Protein AF-A0A949Z876-F1 (afdb_monomer_lite)

Foldseek 3Di:
DPPPLPPQQQDDQVVLDGDPLLVVLADPVLVVVLVVVCVVVVHRSSVVLVVLLVVLCVVPVVDDDDPVCPSVSSRVSSVVVCVVCVVVPPPPPPPPDDDDD

pLDDT: mean 77.96, std 17.83, range [33.5, 93.94]

Structure (mmCIF, N/CA/C/O backbone):
data_AF-A0A949Z876-F1
#
_entry.id   AF-A0A949Z876-F1
#
loop_
_atom_site.group_PDB
_atom_site.id
_atom_site.type_symbol
_atom_site.label_atom_id
_atom_site.label_alt_id
_atom_site.label_comp_id
_atom_site.label_asym_id
_atom_site.label_entity_id
_atom_site.label_seq_id
_atom_site.pdbx_PDB_ins_code
_atom_site.Cartn_x
_atom_site.Cartn_y
_atom_site.Cartn_z
_atom_site.occupancy
_atom_site.B_iso_or_equiv
_atom_site.auth_seq_id
_atom_site.auth_comp_id
_atom_site.auth_asym_id
_atom_site.auth_atom_id
_atom_site.pdbx_PDB_model_num
ATOM 1 N N . MET A 1 1 ? 30.535 0.740 5.023 1.00 33.50 1 MET A N 1
ATOM 2 C CA . MET A 1 1 ? 29.567 -0.010 5.847 1.00 33.50 1 MET A CA 1
ATOM 3 C C . MET A 1 1 ? 28.270 -0.064 5.057 1.00 33.50 1 MET A C 1
ATOM 5 O O . MET A 1 1 ? 27.733 1.008 4.809 1.00 33.50 1 MET A O 1
ATOM 9 N N . PRO A 1 2 ? 27.816 -1.220 4.551 1.00 42.25 2 PRO A N 1
ATOM 10 C CA . PRO A 1 2 ? 26.467 -1.315 4.009 1.00 42.25 2 PRO A CA 1
ATOM 11 C C . PRO A 1 2 ? 25.496 -1.314 5.196 1.00 42.25 2 PRO A C 1
ATOM 13 O O . PRO A 1 2 ? 25.630 -2.136 6.100 1.00 42.25 2 PRO A O 1
ATOM 16 N N . ASN A 1 3 ? 24.589 -0.339 5.249 1.00 41.75 3 ASN A N 1
ATOM 17 C CA . ASN A 1 3 ? 23.532 -0.308 6.257 1.00 41.75 3 ASN A CA 1
ATOM 18 C C . ASN A 1 3 ? 22.628 -1.528 6.053 1.00 41.75 3 ASN A C 1
ATOM 20 O O . ASN A 1 3 ? 22.032 -1.685 4.988 1.00 41.75 3 ASN A O 1
ATOM 24 N N . SER A 1 4 ? 22.519 -2.369 7.078 1.00 44.03 4 SER A N 1
ATOM 25 C CA . SER A 1 4 ? 21.671 -3.566 7.139 1.00 44.03 4 SER A CA 1
ATOM 26 C C . SER A 1 4 ? 20.159 -3.272 7.178 1.00 44.03 4 SER A C 1
ATOM 28 O O . SER A 1 4 ? 19.417 -4.013 7.807 1.00 44.03 4 SER A O 1
ATOM 30 N N . ASP A 1 5 ? 19.686 -2.219 6.509 1.00 48.66 5 ASP A N 1
ATOM 31 C CA . ASP A 1 5 ? 18.272 -1.798 6.523 1.00 48.66 5 ASP A CA 1
ATOM 32 C C . ASP A 1 5 ? 17.513 -2.189 5.233 1.00 48.66 5 ASP A C 1
ATOM 34 O O . ASP A 1 5 ? 16.343 -1.879 5.046 1.00 48.66 5 ASP A O 1
ATOM 38 N N . GLN A 1 6 ? 18.172 -2.897 4.307 1.00 49.5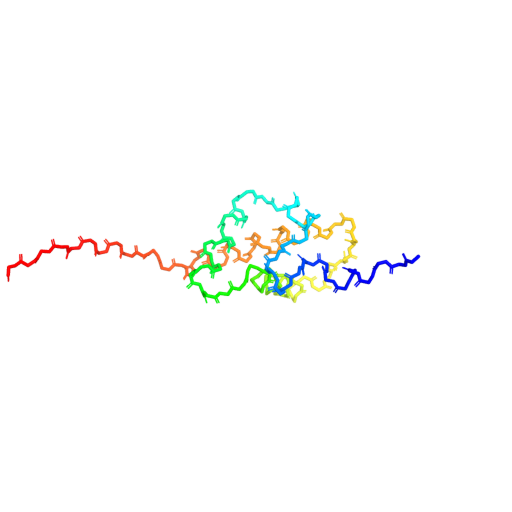6 6 GLN A N 1
ATOM 39 C CA . GLN A 1 6 ? 17.613 -3.240 2.989 1.00 49.56 6 GLN A CA 1
ATOM 40 C C . GLN A 1 6 ? 16.762 -4.523 2.946 1.00 49.56 6 GLN A C 1
ATOM 42 O O . GLN A 1 6 ? 16.318 -4.915 1.869 1.00 49.56 6 GLN A O 1
ATOM 47 N N . THR A 1 7 ? 16.495 -5.202 4.065 1.00 57.09 7 THR A N 1
ATOM 48 C CA . THR A 1 7 ? 15.725 -6.465 4.038 1.00 57.09 7 THR A CA 1
ATOM 49 C C . THR A 1 7 ? 14.209 -6.284 4.010 1.00 57.09 7 THR A C 1
ATOM 51 O O . THR A 1 7 ? 13.490 -7.267 3.827 1.00 57.09 7 THR A O 1
ATOM 54 N N . HIS A 1 8 ? 13.698 -5.056 4.147 1.00 68.56 8 HIS A N 1
ATOM 55 C CA . HIS A 1 8 ? 12.259 -4.800 4.194 1.00 68.56 8 HIS A CA 1
ATOM 56 C C . HIS A 1 8 ? 11.824 -3.781 3.128 1.00 68.56 8 HIS A C 1
ATOM 58 O O . HIS A 1 8 ? 11.627 -2.605 3.435 1.00 68.56 8 HIS A O 1
ATOM 64 N N . PRO A 1 9 ? 11.619 -4.210 1.866 1.00 77.06 9 PRO A N 1
ATOM 65 C CA . PRO A 1 9 ? 11.317 -3.301 0.754 1.00 77.06 9 PRO A CA 1
ATOM 66 C C . PRO A 1 9 ? 10.008 -2.520 0.946 1.00 77.06 9 PRO A C 1
ATOM 68 O O . PRO A 1 9 ? 9.848 -1.434 0.401 1.00 77.06 9 PRO A O 1
ATOM 71 N N . LEU A 1 10 ? 9.082 -3.040 1.758 1.00 81.50 10 LEU A N 1
ATOM 72 C CA . LEU A 1 10 ? 7.821 -2.372 2.086 1.00 81.50 10 LEU A CA 1
ATOM 73 C C . LEU A 1 10 ? 7.933 -1.377 3.251 1.00 81.50 10 LEU A C 1
ATOM 75 O O . LEU A 1 10 ? 7.125 -0.454 3.318 1.00 81.50 10 LEU A O 1
ATOM 79 N N . GLY A 1 11 ? 8.913 -1.529 4.145 1.00 84.19 11 GLY A N 1
ATOM 80 C CA . GLY A 1 11 ? 9.056 -0.726 5.363 1.00 84.19 11 GLY A CA 1
ATOM 81 C C . GLY A 1 11 ? 9.204 -1.559 6.636 1.00 84.19 11 GLY A C 1
ATOM 82 O O . GLY A 1 11 ? 9.248 -2.788 6.590 1.00 84.19 11 GLY A O 1
ATOM 83 N N . ASP A 1 12 ? 9.266 -0.886 7.779 1.00 83.56 12 ASP A N 1
ATOM 84 C CA . ASP A 1 12 ? 9.546 -1.505 9.072 1.00 83.56 12 ASP A CA 1
ATOM 85 C C . ASP A 1 12 ? 8.269 -1.969 9.789 1.00 83.56 12 ASP A C 1
ATOM 87 O O . ASP A 1 12 ? 7.446 -1.173 10.248 1.00 83.56 12 ASP A O 1
ATOM 91 N N . GLU A 1 13 ? 8.102 -3.289 9.911 1.00 78.00 13 GLU A N 1
ATOM 92 C CA . GLU A 1 13 ? 6.911 -3.878 10.527 1.00 78.00 13 GLU A CA 1
ATOM 93 C C . GLU A 1 13 ? 6.829 -3.584 12.026 1.00 78.00 13 GLU A C 1
ATOM 95 O O . GLU A 1 13 ? 5.727 -3.506 12.565 1.00 78.00 13 GLU A O 1
ATOM 100 N N . GLN A 1 14 ? 7.953 -3.397 12.724 1.00 78.88 14 GLN A N 1
ATOM 101 C CA . GLN A 1 14 ? 7.938 -3.146 14.164 1.00 78.88 14 GLN A CA 1
ATOM 102 C C . GLN A 1 14 ? 7.252 -1.811 14.482 1.00 78.88 14 GLN A C 1
ATOM 104 O O . GLN A 1 14 ? 6.382 -1.768 15.355 1.00 78.88 14 GLN A O 1
ATOM 109 N N . THR A 1 15 ? 7.584 -0.777 13.715 1.00 82.38 15 THR A N 1
ATOM 110 C CA . THR A 1 15 ? 7.085 0.599 13.832 1.00 82.38 15 THR A CA 1
ATOM 111 C C . THR A 1 15 ? 5.859 0.895 12.963 1.00 82.38 15 THR A C 1
ATOM 113 O O . THR A 1 15 ? 5.284 1.973 13.080 1.00 82.38 15 THR A O 1
ATOM 116 N N . ASP A 1 16 ? 5.431 -0.055 12.125 1.00 86.56 16 ASP A N 1
ATOM 117 C CA . ASP A 1 16 ? 4.382 0.128 11.106 1.00 86.56 16 ASP A CA 1
ATOM 118 C C . ASP A 1 16 ? 4.672 1.293 10.137 1.00 86.56 16 ASP A C 1
ATOM 120 O O . ASP A 1 16 ? 3.769 1.969 9.634 1.00 86.56 16 ASP A O 1
ATOM 124 N N . GLN A 1 17 ? 5.959 1.543 9.882 1.00 86.88 17 GLN A N 1
ATOM 125 C CA . GLN A 1 17 ? 6.415 2.631 9.031 1.00 86.88 17 GLN A CA 1
ATOM 126 C C . GLN A 1 17 ? 6.637 2.132 7.603 1.00 86.88 17 GLN A C 1
ATOM 128 O O . GLN A 1 17 ? 7.541 1.345 7.336 1.00 86.88 17 GLN A O 1
ATOM 133 N N . ILE A 1 18 ? 5.833 2.632 6.665 1.00 87.31 18 ILE A N 1
ATOM 134 C CA . ILE A 1 18 ? 5.993 2.343 5.235 1.00 87.31 18 ILE A CA 1
ATOM 135 C C . ILE A 1 18 ? 7.301 2.966 4.731 1.00 87.31 18 ILE A C 1
ATOM 137 O O . ILE A 1 18 ? 7.623 4.105 5.077 1.00 87.31 18 ILE A O 1
ATOM 141 N N . ASN A 1 19 ? 8.047 2.223 3.907 1.00 86.62 19 ASN A N 1
ATOM 142 C CA . ASN A 1 19 ? 9.260 2.722 3.266 1.00 86.62 19 ASN A CA 1
ATOM 143 C C . ASN A 1 19 ? 8.930 4.008 2.477 1.00 86.62 19 ASN A C 1
ATOM 145 O O . ASN A 1 19 ? 7.971 3.995 1.702 1.00 86.62 19 ASN A O 1
ATOM 149 N N . PRO A 1 20 ? 9.700 5.103 2.623 1.00 84.69 20 PRO A N 1
ATOM 150 C CA . PRO A 1 20 ? 9.417 6.367 1.943 1.00 84.69 20 PRO A CA 1
ATOM 151 C C . PRO A 1 20 ? 9.257 6.240 0.425 1.00 84.69 20 PRO A C 1
ATOM 153 O O . PRO A 1 20 ? 8.364 6.863 -0.135 1.00 84.69 20 PRO A O 1
ATOM 156 N N . ALA A 1 21 ? 10.057 5.397 -0.235 1.00 83.56 21 ALA A N 1
ATOM 157 C CA . ALA A 1 21 ? 9.967 5.181 -1.681 1.00 83.56 21 ALA A CA 1
ATOM 158 C C . ALA A 1 21 ? 8.659 4.483 -2.089 1.00 83.56 21 ALA A C 1
ATOM 160 O O . ALA A 1 21 ? 8.108 4.743 -3.154 1.00 83.56 21 ALA A O 1
ATOM 161 N N . VAL A 1 22 ? 8.134 3.612 -1.222 1.00 86.38 22 VAL A N 1
ATOM 162 C CA . VAL A 1 22 ? 6.821 2.989 -1.420 1.00 86.38 22 VAL A CA 1
ATOM 163 C C . VAL A 1 22 ? 5.718 3.997 -1.137 1.00 86.38 22 VAL A C 1
ATOM 165 O O . VAL A 1 22 ? 4.785 4.103 -1.923 1.00 86.38 22 VAL A O 1
ATOM 168 N N . ALA A 1 23 ? 5.831 4.757 -0.046 1.00 87.75 23 ALA A N 1
ATOM 169 C CA . ALA A 1 23 ? 4.851 5.770 0.328 1.00 87.75 23 ALA A CA 1
ATOM 170 C C . ALA A 1 23 ? 4.696 6.860 -0.747 1.00 87.75 23 ALA A C 1
ATOM 172 O O . ALA A 1 23 ? 3.570 7.264 -1.012 1.00 87.75 23 ALA A O 1
ATOM 173 N N . ASP A 1 24 ? 5.791 7.276 -1.391 1.00 87.75 24 ASP A N 1
ATOM 174 C CA . ASP A 1 24 ? 5.794 8.231 -2.511 1.00 87.75 24 ASP A CA 1
ATOM 175 C C . ASP A 1 24 ? 5.061 7.683 -3.750 1.00 87.75 24 ASP A C 1
ATOM 177 O O .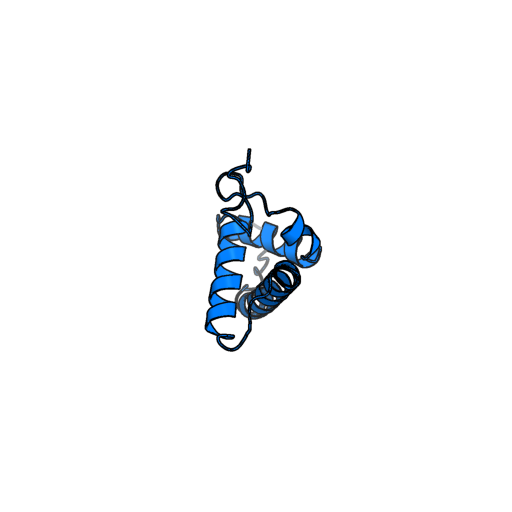 ASP A 1 24 ? 4.349 8.405 -4.443 1.00 87.75 24 ASP A O 1
ATOM 181 N N . GLY A 1 25 ? 5.157 6.369 -3.983 1.00 86.56 25 GLY A N 1
ATOM 182 C CA . GLY A 1 25 ? 4.425 5.685 -5.049 1.00 86.56 25 GLY A CA 1
ATOM 183 C C . GLY A 1 25 ? 2.930 5.491 -4.770 1.00 86.56 25 GLY A C 1
ATOM 184 O O . GLY A 1 25 ? 2.173 5.194 -5.697 1.00 86.56 25 GLY A O 1
ATOM 185 N N . LEU A 1 26 ? 2.478 5.643 -3.521 1.00 91.31 26 LEU A N 1
ATOM 186 C CA . LEU A 1 26 ? 1.075 5.490 -3.140 1.00 91.31 26 LEU A CA 1
ATOM 187 C C . LEU A 1 26 ? 0.315 6.812 -3.244 1.00 91.31 26 LEU A C 1
ATOM 189 O O . LEU A 1 26 ? 0.794 7.884 -2.887 1.00 91.31 26 LEU A O 1
ATOM 193 N N . THR A 1 27 ? -0.939 6.731 -3.676 1.00 92.31 27 THR A N 1
ATOM 194 C CA . THR A 1 27 ? -1.819 7.903 -3.686 1.00 92.31 27 THR A CA 1
ATOM 195 C C . THR A 1 27 ? -2.268 8.278 -2.265 1.00 92.31 27 THR A C 1
ATOM 197 O O . THR A 1 27 ? -2.390 7.407 -1.396 1.00 92.31 27 THR A O 1
ATOM 200 N N . PRO A 1 28 ? -2.628 9.551 -2.009 1.00 91.62 28 PRO A N 1
ATOM 201 C CA . PRO A 1 28 ? -3.175 9.960 -0.714 1.00 91.62 28 PRO A CA 1
ATOM 202 C C . PRO A 1 28 ? -4.412 9.151 -0.292 1.00 91.62 28 PRO A C 1
ATOM 204 O O . PRO A 1 28 ? -4.558 8.799 0.877 1.00 91.62 28 PRO A O 1
ATOM 207 N N . ALA A 1 29 ? -5.274 8.792 -1.251 1.00 89.88 29 ALA A N 1
ATOM 208 C CA . ALA A 1 29 ? -6.462 7.976 -1.004 1.00 89.88 29 ALA A CA 1
ATOM 209 C C . ALA A 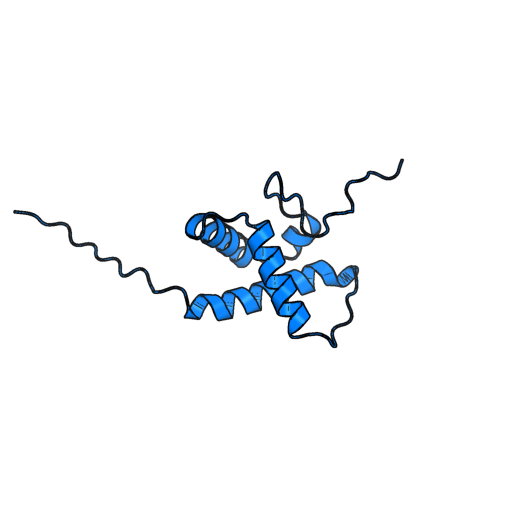1 29 ? -6.109 6.553 -0.535 1.00 89.88 29 ALA A C 1
ATOM 211 O O . ALA A 1 29 ? -6.766 6.009 0.351 1.00 89.88 29 ALA A O 1
ATOM 212 N N . GLN A 1 30 ? -5.049 5.965 -1.090 1.00 92.38 30 GLN A N 1
ATOM 213 C CA . GLN A 1 30 ? -4.539 4.659 -0.677 1.00 92.38 30 GLN A CA 1
ATOM 214 C C . GLN A 1 30 ? -3.953 4.687 0.737 1.00 92.38 30 GLN A C 1
ATOM 216 O O . GLN A 1 30 ? -4.237 3.798 1.539 1.00 92.38 30 GLN A O 1
ATOM 221 N N . LEU A 1 31 ? -3.186 5.726 1.077 1.00 91.69 31 LEU A N 1
ATOM 222 C CA . LEU A 1 31 ? -2.631 5.905 2.424 1.00 91.69 31 LEU A CA 1
ATOM 223 C C . LEU A 1 31 ? -3.731 6.120 3.477 1.00 91.69 31 LEU A C 1
ATOM 225 O O . LEU A 1 31 ? -3.666 5.570 4.585 1.00 91.69 31 LEU A O 1
ATOM 229 N N . GLU A 1 32 ? -4.763 6.891 3.129 1.00 91.38 32 GLU A N 1
ATOM 230 C CA . GLU A 1 32 ? -5.936 7.086 3.980 1.00 91.38 32 GLU A CA 1
ATOM 231 C C . GLU A 1 32 ? -6.694 5.768 4.180 1.00 91.38 32 GLU A C 1
ATOM 233 O O . GLU A 1 32 ? -6.999 5.390 5.316 1.00 91.38 32 GLU A O 1
ATOM 238 N N . TRP A 1 33 ? -6.949 5.033 3.095 1.00 92.44 33 TRP A N 1
ATOM 239 C CA . TRP A 1 33 ? -7.623 3.740 3.153 1.00 92.44 33 TRP A CA 1
ATOM 240 C C . TRP A 1 33 ? -6.849 2.731 4.007 1.00 92.44 33 TRP A C 1
ATOM 242 O O . TRP A 1 33 ? -7.444 2.112 4.888 1.0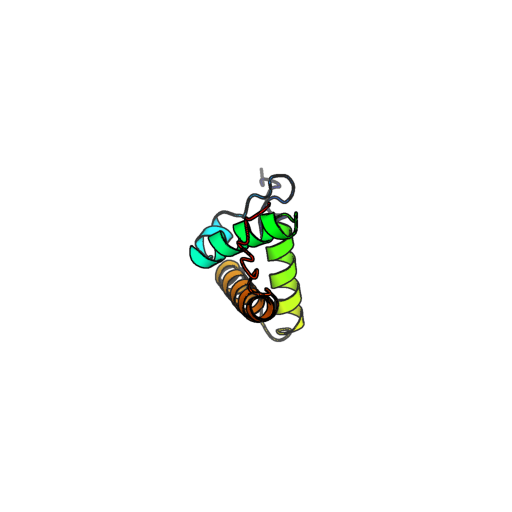0 92.44 33 TRP A O 1
ATOM 252 N N . LEU A 1 34 ? -5.525 2.629 3.837 1.00 91.31 34 LEU A N 1
ATOM 253 C CA . LEU A 1 34 ? -4.672 1.767 4.661 1.00 91.31 34 LEU A CA 1
ATOM 254 C C . LEU A 1 34 ? -4.786 2.104 6.146 1.00 91.31 34 LEU A C 1
ATOM 256 O O . LEU A 1 34 ? -4.866 1.207 6.979 1.00 91.31 34 LEU A O 1
ATOM 260 N N . SER A 1 35 ? -4.826 3.393 6.486 1.00 90.38 35 SER A N 1
ATOM 261 C CA . SER A 1 35 ? -4.968 3.835 7.877 1.00 90.38 35 SER A CA 1
ATOM 262 C C . SER A 1 35 ? -6.332 3.456 8.463 1.00 90.38 35 SER A C 1
ATOM 264 O O . SER A 1 35 ? -6.411 2.974 9.596 1.00 90.38 35 SER A O 1
ATOM 266 N N . ARG A 1 36 ? -7.408 3.607 7.682 1.00 90.25 36 ARG A N 1
ATOM 267 C CA . ARG A 1 36 ? -8.758 3.180 8.082 1.00 90.25 36 ARG A CA 1
ATOM 268 C C . ARG A 1 36 ? -8.848 1.667 8.265 1.00 90.25 36 ARG A C 1
ATOM 270 O O . ARG A 1 36 ? -9.363 1.221 9.286 1.00 90.25 36 ARG A O 1
ATOM 277 N N . GLN A 1 37 ? -8.319 0.887 7.325 1.00 88.94 37 GLN A N 1
ATOM 278 C CA . GLN A 1 37 ? -8.339 -0.577 7.399 1.00 88.94 37 GLN A CA 1
ATOM 279 C C . GLN A 1 37 ? -7.466 -1.119 8.522 1.00 88.94 37 GLN A C 1
ATOM 281 O O . GLN A 1 37 ? -7.887 -2.013 9.249 1.00 88.94 37 GLN A O 1
ATOM 286 N N . SER A 1 38 ? -6.286 -0.532 8.721 1.00 90.06 38 SER A N 1
ATOM 287 C CA . SER A 1 38 ? -5.414 -0.847 9.851 1.00 90.06 38 SER A CA 1
ATOM 288 C C . SER A 1 38 ? -6.158 -0.699 11.180 1.00 90.06 38 SER A C 1
ATOM 290 O O . SER A 1 38 ? -6.141 -1.606 12.012 1.00 90.06 38 SER A O 1
ATOM 292 N N . THR A 1 39 ? -6.915 0.392 11.328 1.00 89.44 39 THR A N 1
ATOM 293 C CA . THR A 1 39 ? -7.730 0.655 12.521 1.00 89.44 39 THR A CA 1
ATOM 294 C C . THR A 1 39 ? -8.911 -0.312 12.636 1.00 89.44 39 THR A C 1
ATOM 296 O O . THR A 1 39 ? -9.175 -0.835 13.714 1.00 89.44 39 THR A O 1
ATOM 299 N N . ALA A 1 40 ? -9.628 -0.564 11.537 1.00 86.94 40 ALA A N 1
ATOM 300 C CA . ALA A 1 40 ? -10.817 -1.416 11.526 1.00 86.94 40 ALA A CA 1
ATOM 301 C C . ALA A 1 40 ? -10.500 -2.893 11.809 1.00 86.94 40 ALA A C 1
ATOM 303 O O . ALA A 1 40 ? -11.263 -3.558 12.506 1.00 86.94 40 ALA A O 1
ATOM 304 N N . LEU A 1 41 ? -9.380 -3.393 11.284 1.00 85.81 41 LEU A N 1
ATOM 305 C CA . LEU A 1 41 ? -8.960 -4.790 11.405 1.00 85.81 41 LEU A CA 1
ATOM 306 C C . LEU A 1 41 ? -8.022 -5.036 12.595 1.00 85.81 41 LEU A C 1
ATOM 308 O O . LEU A 1 41 ? -7.679 -6.186 12.865 1.00 85.81 41 LEU A O 1
ATOM 312 N N . GLY A 1 42 ? -7.557 -3.980 13.272 1.00 86.94 42 GLY A N 1
ATOM 313 C CA . GLY A 1 42 ? -6.520 -4.081 14.304 1.00 86.94 42 GLY A CA 1
ATOM 314 C C . GLY A 1 42 ? -5.189 -4.620 13.764 1.00 86.94 42 GLY A C 1
ATOM 315 O O . GLY A 1 42 ? -4.447 -5.275 14.493 1.00 86.94 42 GLY A O 1
ATOM 316 N N . ARG A 1 43 ? -4.903 -4.394 12.475 1.00 87.62 43 ARG A N 1
ATOM 317 C CA . ARG A 1 43 ? -3.698 -4.874 11.779 1.00 87.62 43 ARG A CA 1
ATOM 318 C C . ARG A 1 43 ? -2.783 -3.716 11.429 1.00 87.62 43 ARG A C 1
ATOM 320 O O . ARG A 1 43 ? -3.230 -2.590 11.247 1.00 87.62 43 ARG A O 1
ATOM 327 N N . LYS A 1 44 ? -1.497 -4.002 11.273 1.00 91.25 44 LYS A N 1
ATOM 328 C CA . LYS A 1 44 ? -0.508 -3.023 10.807 1.00 91.25 44 LYS A CA 1
ATOM 329 C C . LYS A 1 44 ? -0.718 -2.700 9.323 1.00 91.25 44 LYS A C 1
ATOM 331 O O . LYS A 1 44 ? -1.040 -3.600 8.541 1.00 91.25 44 LYS A O 1
ATOM 336 N N . LYS A 1 45 ? -0.513 -1.447 8.910 1.00 90.88 45 LYS A N 1
ATOM 337 C CA . LYS A 1 45 ? -0.584 -1.020 7.498 1.00 90.88 45 LYS A CA 1
ATOM 338 C C . LYS A 1 45 ? 0.327 -1.868 6.617 1.00 90.88 45 LYS A C 1
ATOM 340 O O . LYS A 1 45 ? -0.075 -2.275 5.529 1.00 90.88 45 LYS A O 1
ATOM 345 N N . LEU A 1 46 ? 1.520 -2.197 7.109 1.00 90.62 46 LEU A N 1
ATOM 346 C CA . LEU A 1 46 ? 2.471 -3.043 6.386 1.00 90.62 46 LEU A CA 1
ATOM 347 C C . LEU A 1 46 ? 2.002 -4.485 6.203 1.00 90.62 46 LEU A C 1
ATOM 349 O O . LEU A 1 46 ? 2.312 -5.097 5.183 1.00 90.62 46 LEU A O 1
ATOM 353 N N . GLN A 1 47 ? 1.236 -5.027 7.150 1.00 90.06 47 GLN A N 1
ATOM 354 C CA . GLN A 1 47 ? 0.654 -6.361 6.997 1.00 90.06 47 GLN A CA 1
ATOM 355 C C . GLN A 1 47 ? -0.408 -6.364 5.896 1.00 90.06 47 GLN A C 1
ATOM 357 O O . GLN A 1 47 ? -0.436 -7.281 5.080 1.00 90.06 47 GLN A O 1
ATOM 362 N N . ILE A 1 48 ? -1.224 -5.309 5.829 1.00 91.12 48 ILE A N 1
ATOM 363 C CA . ILE A 1 48 ? -2.233 -5.133 4.776 1.00 91.12 48 ILE A CA 1
ATOM 364 C C . ILE A 1 48 ? -1.554 -4.956 3.410 1.00 91.12 48 ILE A C 1
ATOM 366 O O . ILE A 1 48 ? -1.919 -5.630 2.452 1.00 91.12 48 ILE A O 1
ATOM 370 N N . LEU A 1 49 ? -0.519 -4.115 3.325 1.00 91.62 49 LEU A N 1
ATOM 371 C CA . LEU A 1 49 ? 0.274 -3.930 2.105 1.00 91.62 49 LEU A CA 1
ATOM 372 C C . LEU A 1 49 ? 0.948 -5.222 1.635 1.00 91.62 49 LEU A C 1
ATOM 374 O O . LEU A 1 49 ? 0.931 -5.524 0.443 1.00 91.62 49 LEU A O 1
ATOM 378 N N . ARG A 1 50 ? 1.531 -5.996 2.558 1.00 90.62 50 ARG A N 1
ATOM 379 C CA . ARG A 1 50 ? 2.160 -7.281 2.230 1.00 90.62 50 ARG A CA 1
ATOM 380 C C . ARG A 1 50 ? 1.135 -8.271 1.695 1.00 90.62 50 ARG A C 1
ATOM 382 O O . ARG A 1 50 ? 1.428 -8.956 0.723 1.00 90.62 50 ARG A O 1
ATOM 389 N N . GLN A 1 51 ? -0.043 -8.332 2.312 1.00 91.44 51 GLN A N 1
ATOM 390 C CA . GLN A 1 51 ? -1.131 -9.184 1.848 1.00 91.44 51 GLN A CA 1
ATOM 391 C C . GLN A 1 51 ? -1.575 -8.786 0.433 1.00 91.44 51 GLN A C 1
ATOM 393 O O . GLN A 1 51 ? -1.572 -9.636 -0.453 1.00 91.44 51 GLN A O 1
ATOM 398 N N . ALA A 1 52 ? -1.846 -7.498 0.199 1.00 92.31 52 ALA A N 1
ATOM 399 C CA . ALA A 1 52 ? -2.231 -6.987 -1.117 1.00 92.31 52 ALA A CA 1
ATOM 400 C C . ALA A 1 52 ? -1.195 -7.334 -2.198 1.00 92.31 52 ALA A C 1
ATOM 402 O O . ALA A 1 52 ? -1.550 -7.816 -3.271 1.00 92.31 52 ALA A O 1
ATOM 403 N N . LEU A 1 53 ? 0.095 -7.142 -1.904 1.00 91.38 53 LEU A N 1
ATOM 404 C CA . LEU A 1 53 ? 1.167 -7.477 -2.838 1.00 91.38 53 LEU A CA 1
ATOM 405 C C . LEU A 1 53 ? 1.276 -8.987 -3.086 1.00 91.38 53 LEU A C 1
ATOM 407 O O . LEU A 1 53 ? 1.479 -9.396 -4.224 1.00 91.38 53 LEU A O 1
ATOM 411 N N . PHE A 1 54 ? 1.153 -9.813 -2.046 1.00 90.19 54 PHE A N 1
ATOM 412 C CA . PHE A 1 54 ? 1.248 -11.267 -2.177 1.00 90.19 54 PHE A CA 1
ATOM 413 C C . PHE A 1 54 ? 0.116 -11.840 -3.035 1.00 90.19 54 PHE A C 1
ATOM 415 O O . PHE A 1 54 ? 0.374 -12.651 -3.923 1.00 90.19 54 PHE A O 1
ATOM 422 N N . GLU A 1 55 ? -1.119 -11.389 -2.806 1.00 90.88 55 GLU A N 1
ATOM 423 C CA . GLU A 1 55 ? -2.275 -11.790 -3.613 1.00 90.88 55 GLU A CA 1
ATOM 424 C C . GLU A 1 55 ? -2.097 -11.361 -5.071 1.00 90.88 55 GLU A C 1
ATOM 426 O O . GLU A 1 55 ? -2.221 -12.182 -5.979 1.00 90.88 55 GLU A O 1
ATOM 431 N N . TRP A 1 56 ? -1.676 -10.113 -5.289 1.00 92.06 56 TRP A N 1
ATOM 432 C CA . TRP A 1 56 ? -1.441 -9.592 -6.629 1.00 92.06 56 TRP A CA 1
ATOM 433 C C . TRP A 1 56 ? -0.354 -10.367 -7.390 1.00 92.06 56 TRP A C 1
ATOM 435 O O . TRP A 1 56 ? -0.543 -10.693 -8.561 1.00 92.06 56 TRP A O 1
ATOM 445 N N . VAL A 1 57 ? 0.761 -10.719 -6.731 1.00 88.75 57 VAL A N 1
ATOM 446 C CA . VAL A 1 57 ? 1.830 -11.565 -7.305 1.00 88.75 57 VAL A CA 1
ATOM 447 C C . VAL A 1 57 ? 1.304 -12.942 -7.691 1.00 88.75 57 VAL A C 1
ATOM 449 O O . VAL A 1 57 ? 1.668 -13.457 -8.746 1.00 88.75 57 VAL A O 1
ATOM 452 N N . GLY A 1 58 ? 0.464 -13.541 -6.843 1.00 86.62 58 GLY A N 1
ATOM 453 C CA . GLY A 1 58 ? -0.132 -14.849 -7.102 1.00 86.62 58 GLY A CA 1
ATOM 454 C C . GLY A 1 58 ? -1.000 -14.872 -8.362 1.00 86.62 58 GLY A C 1
ATOM 455 O O . GLY A 1 58 ? -1.057 -15.892 -9.043 1.00 86.62 58 GLY A O 1
ATOM 456 N N . GLU A 1 59 ? -1.629 -13.747 -8.700 1.00 87.56 59 GLU A N 1
ATOM 457 C CA . GLU A 1 59 ? -2.462 -13.601 -9.899 1.00 87.56 59 GLU A CA 1
ATOM 458 C C . GLU A 1 59 ? -1.680 -13.145 -11.134 1.00 87.56 59 GLU A C 1
ATOM 460 O O . GLU A 1 59 ? -2.078 -13.434 -12.259 1.00 87.56 59 GLU A O 1
ATOM 465 N N . HIS A 1 60 ? -0.542 -12.479 -10.937 1.00 86.25 60 HIS A N 1
ATOM 466 C CA . HIS A 1 60 ? 0.282 -11.909 -12.000 1.00 86.25 60 HIS A CA 1
ATOM 467 C C . HIS A 1 60 ? 1.651 -12.597 -12.082 1.00 86.25 60 HIS A C 1
ATOM 469 O O . HIS A 1 60 ? 2.692 -11.942 -12.119 1.00 86.25 60 HIS A O 1
ATOM 475 N N . LEU A 1 61 ? 1.663 -13.933 -12.147 1.00 81.31 61 LEU A N 1
ATOM 476 C CA . LEU A 1 61 ? 2.897 -14.738 -12.202 1.00 81.31 61 LEU A CA 1
ATOM 477 C C . LEU A 1 61 ? 3.777 -14.435 -13.428 1.00 81.31 61 LEU A C 1
ATOM 479 O O . LEU A 1 61 ? 4.983 -14.675 -13.410 1.00 81.31 61 LEU A O 1
ATOM 483 N N . GLU A 1 62 ? 3.184 -13.906 -14.498 1.00 82.19 62 GLU A N 1
ATOM 484 C CA . GLU A 1 62 ? 3.884 -13.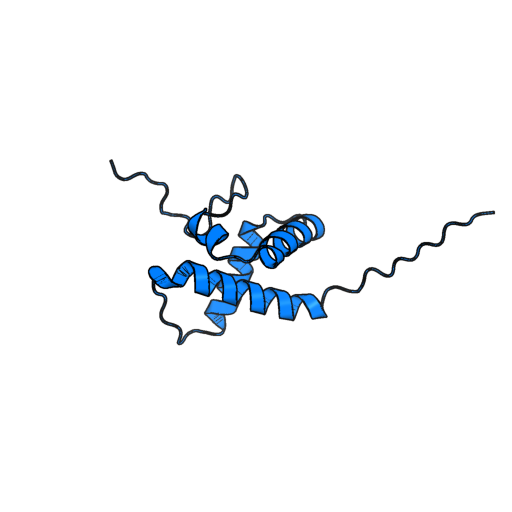470 -15.711 1.00 82.19 62 GLU A CA 1
ATOM 485 C C . GLU A 1 62 ? 4.569 -12.100 -15.573 1.00 82.19 62 GLU A C 1
ATOM 487 O O . GLU A 1 62 ? 5.389 -11.717 -16.415 1.00 82.19 62 GLU A O 1
ATOM 492 N N . TYR A 1 63 ? 4.265 -11.354 -14.508 1.00 78.25 63 TYR A N 1
ATOM 493 C CA . TYR A 1 63 ? 4.819 -10.030 -14.289 1.00 78.25 63 TYR A CA 1
ATOM 494 C C . TYR A 1 63 ? 6.283 -10.108 -13.851 1.00 78.25 63 TYR A C 1
ATOM 496 O O . TYR A 1 63 ? 6.634 -10.683 -12.819 1.00 78.25 63 TYR A O 1
ATOM 504 N N . ARG A 1 64 ? 7.165 -9.475 -14.630 1.00 76.94 64 ARG A N 1
ATOM 505 C CA . ARG A 1 64 ? 8.576 -9.343 -14.265 1.00 76.94 64 ARG A CA 1
ATOM 506 C C . ARG A 1 64 ? 8.753 -8.197 -13.281 1.00 76.94 64 ARG A C 1
ATOM 508 O O . ARG A 1 64 ? 8.600 -7.032 -13.646 1.00 76.94 64 ARG A O 1
ATOM 515 N N . PHE A 1 65 ? 9.120 -8.556 -12.057 1.00 76.88 65 PHE A N 1
ATOM 516 C CA . PHE A 1 65 ? 9.509 -7.600 -11.034 1.00 76.88 65 PHE A CA 1
ATOM 517 C C . PHE A 1 65 ? 10.767 -6.849 -11.454 1.00 76.88 65 PHE A C 1
ATOM 519 O O . PHE A 1 65 ? 11.793 -7.448 -11.768 1.00 76.88 65 PHE A O 1
ATOM 526 N N . ASP A 1 66 ? 10.655 -5.528 -11.442 1.00 79.44 66 ASP A N 1
ATOM 527 C CA . ASP A 1 66 ? 11.746 -4.599 -11.672 1.00 79.44 66 ASP A CA 1
ATOM 528 C C . ASP A 1 66 ? 11.756 -3.593 -10.521 1.00 79.44 66 ASP A C 1
ATOM 530 O O . ASP A 1 66 ? 10.702 -3.078 -10.134 1.00 79.44 66 ASP A O 1
ATOM 534 N N . GLU A 1 67 ? 12.935 -3.341 -9.954 1.00 77.44 67 GLU A N 1
ATOM 535 C CA . GLU A 1 67 ? 13.090 -2.484 -8.776 1.00 77.44 67 GLU A CA 1
ATOM 536 C C . GLU A 1 67 ? 12.586 -1.060 -9.046 1.00 77.44 67 GLU A C 1
ATOM 538 O O . GLU A 1 67 ? 11.893 -0.484 -8.207 1.00 77.44 67 GLU A O 1
ATOM 543 N N . ALA A 1 68 ? 12.815 -0.528 -10.253 1.00 81.06 68 ALA A N 1
ATOM 544 C CA . ALA A 1 68 ? 12.360 0.812 -10.618 1.00 81.06 68 ALA A CA 1
ATOM 545 C C . ALA A 1 68 ? 10.830 0.910 -10.726 1.00 81.06 68 ALA A C 1
ATOM 547 O O . ALA A 1 68 ? 10.277 2.005 -10.665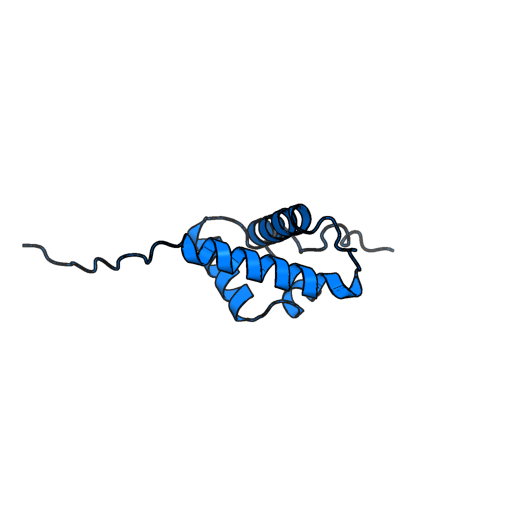 1.00 81.06 68 ALA A O 1
ATOM 548 N N . ARG A 1 69 ? 10.131 -0.224 -10.864 1.00 82.69 69 ARG A N 1
ATOM 549 C CA . ARG A 1 69 ? 8.663 -0.308 -10.917 1.00 82.69 69 ARG A CA 1
ATOM 550 C C . ARG A 1 69 ? 8.051 -0.825 -9.624 1.00 82.69 69 ARG A C 1
ATOM 552 O O . ARG A 1 69 ? 6.843 -1.069 -9.585 1.00 82.69 69 ARG A O 1
ATOM 559 N N . PHE A 1 70 ? 8.846 -1.027 -8.575 1.00 84.94 70 PHE A N 1
ATOM 560 C CA . PHE A 1 70 ? 8.354 -1.609 -7.332 1.00 84.94 70 PHE A CA 1
ATOM 561 C C . PHE A 1 70 ? 7.246 -0.751 -6.709 1.00 84.94 70 PHE A C 1
ATOM 563 O O . PHE A 1 70 ? 6.175 -1.274 -6.410 1.00 84.94 70 PHE A O 1
ATOM 570 N N . GLY A 1 71 ? 7.446 0.570 -6.619 1.00 85.81 71 GLY A N 1
ATOM 571 C CA . GLY A 1 71 ? 6.430 1.508 -6.122 1.00 85.81 71 GLY A CA 1
ATOM 572 C C . GLY A 1 71 ? 5.125 1.453 -6.925 1.00 85.81 71 GLY A C 1
ATOM 573 O O . GLY A 1 71 ? 4.052 1.284 -6.348 1.00 85.81 71 GLY A O 1
ATOM 574 N N . ASP A 1 72 ? 5.206 1.485 -8.261 1.00 87.50 72 ASP A N 1
ATOM 575 C CA . ASP A 1 72 ? 4.040 1.333 -9.144 1.00 87.50 72 ASP A CA 1
ATOM 576 C C . ASP A 1 72 ? 3.329 -0.012 -8.970 1.00 87.50 72 ASP A C 1
ATOM 578 O O . ASP A 1 72 ? 2.100 -0.082 -9.037 1.00 87.50 72 ASP A O 1
ATOM 582 N N . THR A 1 73 ? 4.093 -1.080 -8.748 1.00 89.88 73 THR A N 1
ATOM 583 C CA . THR A 1 73 ? 3.556 -2.428 -8.543 1.00 89.88 73 THR A CA 1
ATOM 584 C C . THR A 1 73 ? 2.796 -2.500 -7.223 1.00 89.88 73 THR A C 1
ATOM 586 O O . THR A 1 73 ? 1.658 -2.959 -7.201 1.00 89.88 73 THR A O 1
ATOM 589 N N . VAL A 1 74 ? 3.364 -1.960 -6.139 1.00 91.25 74 VAL A N 1
ATOM 590 C CA . VAL A 1 74 ? 2.683 -1.865 -4.839 1.00 91.25 74 VAL A CA 1
ATOM 591 C C . VAL A 1 74 ? 1.431 -0.992 -4.939 1.00 91.25 74 VAL A C 1
ATOM 593 O O . VAL A 1 74 ? 0.389 -1.357 -4.394 1.00 91.25 74 VAL A O 1
ATOM 596 N N . ARG A 1 75 ? 1.489 0.119 -5.686 1.00 92.25 75 ARG A N 1
ATOM 597 C CA . ARG A 1 75 ? 0.322 0.969 -5.951 1.00 92.25 75 ARG A CA 1
ATOM 598 C C . ARG A 1 75 ? -0.799 0.190 -6.638 1.00 92.25 75 ARG A C 1
ATOM 600 O O . ARG A 1 75 ? -1.938 0.281 -6.194 1.00 92.25 75 ARG A O 1
ATOM 607 N N . ARG A 1 76 ? -0.497 -0.558 -7.703 1.00 91.12 76 ARG A N 1
ATOM 608 C CA . ARG A 1 76 ? -1.494 -1.356 -8.442 1.00 91.12 76 ARG A CA 1
ATOM 609 C C . ARG A 1 76 ? -2.058 -2.490 -7.597 1.00 91.12 76 ARG A C 1
ATOM 611 O O . ARG A 1 76 ? -3.272 -2.631 -7.513 1.00 91.12 76 ARG A O 1
ATOM 618 N N . ALA A 1 77 ? -1.189 -3.224 -6.907 1.00 93.12 77 ALA A N 1
ATOM 619 C CA . ALA A 1 77 ? -1.594 -4.293 -6.005 1.00 93.12 77 ALA A CA 1
ATOM 620 C C . ALA A 1 77 ? -2.567 -3.789 -4.932 1.00 93.12 77 ALA A C 1
ATOM 622 O O . ALA A 1 77 ? -3.614 -4.390 -4.700 1.00 93.12 77 ALA A O 1
ATOM 623 N N . LEU A 1 78 ? -2.259 -2.645 -4.315 1.00 93.94 78 LEU A N 1
ATOM 624 C CA . LEU A 1 78 ? -3.137 -2.043 -3.321 1.00 93.94 78 LEU A CA 1
ATOM 625 C C . LEU A 1 78 ? -4.448 -1.532 -3.927 1.00 93.94 78 LEU A C 1
ATOM 627 O O . LEU A 1 78 ? -5.488 -1.676 -3.299 1.00 93.94 78 LEU A O 1
ATOM 631 N N . GLU A 1 79 ? -4.426 -0.943 -5.122 1.00 93.56 79 GLU A N 1
ATOM 632 C CA . GLU A 1 79 ? -5.641 -0.493 -5.813 1.00 93.56 79 GLU A CA 1
ATOM 633 C C . GLU A 1 79 ? -6.598 -1.655 -6.115 1.00 93.56 79 GLU A C 1
ATOM 635 O O . GLU A 1 79 ? -7.786 -1.576 -5.800 1.00 93.56 79 GLU A O 1
ATOM 640 N N . GLU A 1 80 ? -6.091 -2.760 -6.659 1.00 92.31 80 GLU A N 1
ATOM 641 C CA . GLU A 1 80 ? -6.906 -3.951 -6.907 1.00 92.31 80 GLU A CA 1
ATOM 642 C C . GLU A 1 80 ? -7.436 -4.557 -5.609 1.00 92.31 80 GLU A C 1
ATOM 644 O O . GLU A 1 80 ? -8.626 -4.866 -5.503 1.00 92.31 80 GLU A O 1
ATOM 649 N N . PHE A 1 81 ? -6.582 -4.650 -4.590 1.00 92.38 81 PHE A N 1
ATOM 650 C CA . PHE A 1 81 ? -6.984 -5.124 -3.273 1.00 92.38 81 PHE A CA 1
ATOM 651 C C . PHE A 1 81 ? -8.084 -4.238 -2.668 1.00 92.38 81 PHE A C 1
ATOM 653 O O . PHE A 1 81 ? -9.081 -4.744 -2.153 1.00 92.38 81 PHE A O 1
ATOM 660 N N . MET A 1 82 ? -7.963 -2.912 -2.784 1.00 90.56 82 MET A N 1
ATOM 661 C CA . MET A 1 82 ? -8.985 -1.955 -2.358 1.00 90.56 82 MET A CA 1
ATOM 662 C C . MET A 1 82 ? -10.311 -2.147 -3.086 1.00 90.56 82 MET A C 1
ATOM 664 O O . MET A 1 82 ? -11.355 -2.040 -2.449 1.00 90.56 82 MET A O 1
ATOM 668 N N . ASN A 1 83 ? -10.289 -2.406 -4.394 1.00 88.81 83 ASN A N 1
ATOM 669 C CA . ASN A 1 83 ? -11.505 -2.588 -5.186 1.00 88.81 83 ASN A CA 1
ATOM 670 C C . ASN A 1 83 ? -12.254 -3.860 -4.784 1.00 88.81 83 ASN A C 1
ATOM 672 O O . ASN A 1 83 ? -13.459 -3.800 -4.566 1.00 88.81 83 ASN A O 1
ATOM 676 N N . ARG A 1 84 ? -11.537 -4.965 -4.563 1.00 85.00 84 ARG A N 1
ATOM 677 C CA . ARG A 1 84 ? -12.134 -6.227 -4.092 1.00 85.00 84 ARG A CA 1
ATOM 678 C C . ARG A 1 84 ? -12.696 -6.108 -2.679 1.00 85.00 84 ARG A C 1
ATOM 680 O O . ARG A 1 84 ? -13.782 -6.587 -2.393 1.00 85.00 84 ARG A O 1
ATOM 687 N N . ASN A 1 85 ? -11.980 -5.413 -1.797 1.00 77.00 85 ASN A N 1
ATOM 688 C CA . ASN A 1 85 ? -12.430 -5.206 -0.421 1.00 77.00 85 ASN A CA 1
ATOM 689 C C . ASN A 1 85 ? -13.493 -4.104 -0.303 1.00 77.00 85 ASN A C 1
ATOM 691 O O . ASN A 1 85 ? -14.176 -4.040 0.710 1.00 77.00 85 ASN A O 1
ATOM 695 N N . ARG A 1 86 ? -13.660 -3.229 -1.304 1.00 66.69 86 ARG A N 1
ATOM 696 C CA . ARG A 1 86 ? -14.741 -2.229 -1.340 1.00 66.69 86 ARG A CA 1
ATOM 697 C C . ARG A 1 86 ? -16.115 -2.873 -1.456 1.00 66.69 86 ARG A C 1
ATOM 699 O O . ARG A 1 86 ? -17.061 -2.321 -0.909 1.00 66.69 86 ARG A O 1
ATOM 706 N N . GLU A 1 87 ? -16.205 -4.009 -2.136 1.00 54.34 87 GLU A N 1
ATOM 707 C CA . GLU A 1 87 ? -17.437 -4.797 -2.227 1.00 54.34 87 GLU A CA 1
ATOM 708 C C . GLU A 1 87 ? -17.754 -5.518 -0.903 1.00 54.34 87 GLU A C 1
ATOM 710 O O . GLU A 1 87 ? -18.916 -5.797 -0.621 1.00 54.34 87 GLU A O 1
ATOM 715 N N . ASP A 1 88 ? -16.738 -5.736 -0.059 1.00 44.69 88 ASP A N 1
ATOM 716 C CA . ASP A 1 88 ? -16.831 -6.481 1.205 1.00 44.69 88 ASP A CA 1
ATOM 717 C C . ASP A 1 88 ? -16.893 -5.585 2.457 1.00 44.69 88 ASP A C 1
ATOM 719 O O . ASP A 1 88 ? -17.076 -6.077 3.567 1.00 44.69 88 ASP A O 1
ATOM 723 N N . VAL A 1 89 ? -16.773 -4.255 2.324 1.00 42.94 89 VAL A N 1
ATOM 724 C CA . VAL A 1 89 ? -17.121 -3.351 3.428 1.00 42.94 89 VAL A CA 1
ATOM 725 C C . VAL A 1 89 ? -18.645 -3.259 3.449 1.00 42.94 89 VAL A C 1
ATOM 727 O O . VAL A 1 89 ? -19.194 -2.529 2.620 1.00 42.94 89 VAL A O 1
ATOM 730 N N . PRO A 1 90 ? -19.365 -3.921 4.382 1.00 39.81 90 PRO A N 1
ATOM 731 C CA . PRO A 1 90 ? -20.747 -3.549 4.599 1.00 39.81 90 PRO A CA 1
ATOM 732 C C . PRO A 1 90 ? -20.711 -2.062 4.924 1.00 39.81 90 PRO A C 1
ATOM 734 O O . PRO A 1 90 ? -20.002 -1.647 5.851 1.00 39.81 90 PRO A O 1
ATOM 737 N N . GLU A 1 91 ? -21.437 -1.250 4.150 1.00 41.84 91 GLU A N 1
ATOM 738 C CA . GLU A 1 91 ? -21.874 0.056 4.620 1.00 41.84 91 GLU A CA 1
ATOM 739 C C . GLU A 1 91 ? -22.246 -0.150 6.081 1.00 41.84 91 GLU A C 1
ATOM 741 O O . GLU A 1 91 ? -23.165 -0.918 6.390 1.00 41.84 91 GLU A O 1
ATOM 746 N N . ARG A 1 92 ? -21.466 0.434 7.000 1.00 42.91 92 ARG A N 1
ATOM 747 C CA . ARG A 1 92 ? -21.880 0.496 8.390 1.00 42.91 92 ARG A CA 1
ATOM 748 C C . ARG A 1 92 ? -23.221 1.191 8.312 1.00 42.91 92 ARG A C 1
ATOM 750 O O . ARG A 1 92 ? -23.255 2.404 8.118 1.00 42.91 92 ARG A O 1
ATOM 757 N N . LYS A 1 93 ? -24.307 0.418 8.408 1.00 40.94 93 LYS A N 1
ATOM 758 C CA . LYS A 1 93 ? -25.628 0.950 8.676 1.00 40.94 93 LYS A CA 1
ATOM 759 C C . LYS A 1 93 ? -25.423 1.779 9.924 1.00 40.94 93 LYS A C 1
ATOM 761 O O . LYS A 1 93 ? -25.197 1.248 11.011 1.00 40.94 93 LYS A O 1
ATOM 766 N N . ALA A 1 94 ? -25.375 3.085 9.723 1.00 44.28 94 ALA A N 1
ATOM 767 C CA . ALA A 1 94 ? -25.499 4.050 10.776 1.00 44.28 94 ALA A CA 1
ATOM 768 C C . ALA A 1 94 ? -26.926 3.885 11.296 1.00 44.28 94 ALA A C 1
ATOM 770 O O . ALA A 1 94 ? -27.817 4.634 10.915 1.00 44.28 94 ALA A O 1
ATOM 771 N N . ASP A 1 95 ? -27.159 2.876 12.138 1.00 46.94 95 ASP A N 1
ATOM 772 C CA . ASP A 1 95 ? -28.328 2.873 13.002 1.00 46.94 95 ASP A CA 1
ATOM 773 C C . ASP A 1 95 ? -28.020 3.827 14.157 1.00 46.94 95 ASP A C 1
ATOM 775 O O . ASP A 1 95 ? -27.618 3.476 15.264 1.00 46.94 95 ASP A O 1
ATOM 779 N N . HIS A 1 96 ? -28.101 5.105 13.803 1.00 49.91 96 HIS A N 1
ATOM 780 C CA . HIS A 1 96 ? -28.387 6.178 14.725 1.00 49.91 96 HIS A CA 1
ATOM 781 C C . HIS A 1 96 ? -29.863 6.031 15.112 1.00 49.91 96 HIS A C 1
ATOM 783 O O . HIS A 1 96 ? -30.722 6.683 14.529 1.00 49.91 96 HIS A O 1
ATOM 789 N N . GLN A 1 97 ? -30.177 5.191 16.096 1.00 45.62 97 GLN A N 1
ATOM 790 C CA . GLN A 1 97 ? -31.412 5.354 16.861 1.00 45.62 97 GLN A CA 1
ATOM 791 C C . GLN A 1 97 ? -31.127 5.353 18.356 1.00 45.62 97 GLN A C 1
ATOM 793 O O . GLN A 1 97 ? -31.282 4.386 19.096 1.00 45.62 97 GLN A O 1
ATOM 798 N N . VAL A 1 98 ? -30.746 6.547 18.799 1.00 52.53 98 VAL A N 1
ATOM 799 C CA . VAL A 1 98 ? -31.086 7.047 20.123 1.00 52.53 98 VAL A CA 1
ATOM 800 C C . VAL A 1 98 ? -32.606 7.223 20.172 1.00 52.53 98 VAL A C 1
ATOM 802 O O . VAL A 1 98 ? -33.120 8.137 19.530 1.00 52.53 98 VAL A O 1
ATOM 805 N N . GLN A 1 99 ? -33.312 6.410 20.962 1.00 45.38 99 GLN A N 1
ATOM 806 C CA . GLN A 1 99 ? -34.259 6.927 21.962 1.00 45.38 99 GLN A CA 1
ATOM 807 C C . GLN A 1 99 ? -34.853 5.828 22.853 1.00 45.38 99 GLN A C 1
ATOM 809 O O . GLN A 1 99 ? -35.596 4.957 22.412 1.00 45.38 99 GLN A O 1
ATOM 814 N N . LYS A 1 100 ? -34.529 5.951 24.146 1.00 43.97 100 LYS A N 1
ATOM 815 C CA . LYS A 1 100 ? -35.358 5.534 25.284 1.00 43.97 100 LYS A CA 1
ATOM 816 C C . LYS A 1 100 ? -36.719 6.241 25.230 1.00 43.97 100 LYS A C 1
ATOM 818 O O . LYS A 1 100 ? -36.793 7.368 24.735 1.00 43.97 100 LYS A O 1
ATOM 823 N N . PRO A 1 101 ? -37.760 5.626 25.795 1.00 56.06 101 PRO A N 1
ATOM 824 C CA . PRO A 1 101 ? -38.111 5.955 27.183 1.00 56.06 101 PRO A CA 1
ATOM 825 C C . PRO A 1 101 ? -37.883 4.800 28.165 1.00 56.06 101 PRO A C 1
ATOM 827 O O . PRO A 1 101 ? -38.290 3.660 27.862 1.00 56.06 101 PRO A O 1
#

Radius of gyration: 16.89 Å; chains: 1; bounding box: 68×25×43 Å

Sequence (101 aa):
MPNSDQTHPLGDEQTDQINPAVADGLTPAQLEWLSRQSTALGRKKLQILRQALFEWVGEHLEYRFDEARFGDTVRRALEEFMNRNREDVPERKADHQVQKP

Secondary structure (DSSP, 8-state):
---TTTT-TTEETTTTEE-HHHHHHS-HHHHHHHHHHHHHHT--HHHHHHHHHHHHHHH-TT----GGGHHHHHHHHHHHHHHHHHTTS------------